Protein AF-A0A7Y9XCM9-F1 (afdb_monomer_lite)

Foldseek 3Di:
DPPPPLDDLVVLVVLLVVLVVLLVVLVCQLVVLVVVLVVQLVPDPDPVSNVVSVVVNVVCSVVSVVVSVVSNVVSVVSNVVSVVSVVVVVVVVVVPPPPPPVPPPPDDDD

pLDDT: mean 80.86, std 17.39, range [34.38, 97.56]

Organism: NCBI:txid501010

Structure (mmCIF, N/CA/C/O backbone):
data_AF-A0A7Y9XCM9-F1
#
_entry.id   AF-A0A7Y9XCM9-F1
#
loop_
_atom_site.group_PDB
_atom_site.id
_atom_site.type_symbol
_atom_site.label_atom_id
_atom_site.label_alt_id
_atom_site.label_comp_id
_atom_site.label_asym_id
_atom_site.label_entity_id
_atom_site.label_seq_id
_atom_site.pdbx_PDB_ins_code
_atom_site.Cartn_x
_atom_site.Cartn_y
_atom_site.Cartn_z
_atom_site.occupancy
_atom_site.B_iso_or_equiv
_atom_site.auth_seq_id
_atom_site.auth_comp_id
_atom_site.auth_asym_id
_atom_site.auth_atom_id
_atom_site.pdbx_PDB_model_num
ATOM 1 N N . MET A 1 1 ? 0.935 -12.438 -31.388 1.00 34.38 1 MET A N 1
ATOM 2 C CA . MET A 1 1 ? 1.912 -11.415 -31.800 1.00 34.38 1 MET A CA 1
ATOM 3 C C . MET A 1 1 ? 1.986 -10.420 -30.665 1.00 34.38 1 MET A C 1
ATOM 5 O O . MET A 1 1 ? 1.038 -9.672 -30.473 1.00 34.38 1 MET A O 1
ATOM 9 N N . THR A 1 2 ? 3.020 -10.516 -29.840 1.00 42.12 2 THR A N 1
ATOM 10 C CA . THR A 1 2 ? 3.340 -9.511 -28.827 1.00 42.12 2 THR A CA 1
ATOM 11 C C . THR A 1 2 ? 3.942 -8.328 -29.570 1.00 42.12 2 THR A C 1
ATOM 13 O O . THR A 1 2 ? 4.995 -8.452 -30.186 1.00 42.12 2 THR A O 1
ATOM 16 N N . THR A 1 3 ? 3.211 -7.221 -29.627 1.00 43.31 3 THR A N 1
ATOM 17 C CA . THR A 1 3 ? 3.744 -5.932 -30.065 1.00 43.31 3 THR A CA 1
ATOM 18 C C . THR A 1 3 ? 4.801 -5.522 -29.056 1.00 43.31 3 THR A C 1
ATOM 20 O O . THR A 1 3 ? 4.463 -5.080 -27.961 1.00 43.31 3 THR A O 1
ATOM 23 N N . GLU A 1 4 ? 6.062 -5.745 -29.400 1.00 44.38 4 GLU A N 1
ATOM 24 C CA . GLU A 1 4 ? 7.203 -5.177 -28.698 1.00 44.38 4 GLU A CA 1
ATOM 25 C C . GLU A 1 4 ? 7.086 -3.657 -28.852 1.00 44.38 4 GLU A C 1
ATOM 27 O O . GLU A 1 4 ? 7.342 -3.087 -29.914 1.00 44.38 4 GLU A O 1
ATOM 32 N N . ALA A 1 5 ? 6.524 -3.006 -27.837 1.00 50.50 5 ALA A N 1
ATOM 33 C CA . ALA A 1 5 ? 6.520 -1.561 -27.772 1.00 50.50 5 ALA A CA 1
ATOM 34 C C . ALA A 1 5 ? 7.946 -1.162 -27.401 1.00 50.50 5 ALA A C 1
ATOM 36 O O . ALA A 1 5 ? 8.348 -1.324 -26.252 1.00 50.50 5 ALA A O 1
ATOM 37 N N . GLY A 1 6 ? 8.719 -0.690 -28.381 1.00 53.25 6 GLY A N 1
ATOM 38 C CA . GLY A 1 6 ? 9.963 0.016 -28.100 1.00 53.25 6 GLY A CA 1
ATOM 39 C C . GLY A 1 6 ? 9.643 1.178 -27.163 1.00 53.25 6 GLY A C 1
ATOM 40 O O . GLY A 1 6 ? 8.978 2.131 -27.567 1.00 53.25 6 GLY A O 1
ATOM 41 N N . GLY A 1 7 ? 10.017 1.039 -25.893 1.00 60.00 7 GLY A N 1
ATOM 42 C CA . GLY A 1 7 ? 9.824 2.064 -24.876 1.00 60.00 7 GLY A CA 1
ATOM 43 C C . GLY A 1 7 ? 10.920 3.117 -24.972 1.00 60.00 7 GLY A C 1
ATOM 44 O O . GLY A 1 7 ? 12.071 2.794 -25.253 1.00 60.00 7 GLY A O 1
ATOM 45 N N . ASN A 1 8 ? 10.575 4.382 -24.745 1.00 65.75 8 ASN A N 1
ATOM 46 C CA . ASN A 1 8 ? 11.561 5.456 -24.696 1.00 65.75 8 ASN A CA 1
ATOM 47 C C . ASN A 1 8 ? 12.340 5.389 -23.362 1.00 65.75 8 ASN A C 1
ATOM 49 O O . ASN A 1 8 ? 11.705 5.376 -22.304 1.00 65.75 8 ASN A O 1
ATOM 53 N N . PRO A 1 9 ? 13.686 5.416 -23.359 1.00 64.31 9 PRO A N 1
ATOM 54 C CA . PRO A 1 9 ? 14.493 5.414 -22.134 1.00 64.31 9 PRO A CA 1
ATOM 55 C C . PRO A 1 9 ? 14.136 6.521 -21.131 1.00 64.31 9 PRO A C 1
ATOM 57 O O . PRO A 1 9 ? 14.180 6.294 -19.923 1.00 64.31 9 PRO A O 1
ATOM 60 N N . ILE A 1 10 ? 13.731 7.706 -21.608 1.00 69.81 10 ILE A N 1
ATOM 61 C CA . ILE A 1 10 ? 13.292 8.814 -20.742 1.00 69.81 10 ILE A CA 1
ATOM 62 C C . ILE A 1 10 ? 11.997 8.445 -20.005 1.00 69.81 10 ILE A C 1
ATOM 64 O O . ILE A 1 10 ? 11.858 8.728 -18.815 1.00 69.81 10 ILE A O 1
ATOM 68 N N . GLU A 1 11 ? 11.065 7.780 -20.692 1.00 68.81 11 GLU A N 1
ATOM 69 C CA . GLU A 1 11 ? 9.816 7.291 -20.096 1.00 68.81 11 GLU A CA 1
ATOM 70 C C . GLU A 1 11 ? 10.083 6.132 -19.126 1.00 68.81 11 GLU A C 1
ATOM 72 O O . GLU A 1 11 ? 9.445 6.057 -18.079 1.00 68.81 11 GLU A O 1
ATOM 77 N N . GLY A 1 12 ? 11.070 5.276 -19.418 1.00 69.81 12 GLY A N 1
ATOM 78 C CA . GLY A 1 12 ? 11.551 4.246 -18.493 1.00 69.81 12 GLY A CA 1
ATOM 79 C C . GLY A 1 12 ? 12.114 4.843 -17.199 1.00 69.81 12 GLY A C 1
ATOM 80 O O . GLY A 1 12 ? 11.725 4.427 -16.111 1.00 69.81 12 GLY A O 1
ATOM 81 N N . MET A 1 13 ? 12.962 5.872 -17.297 1.00 70.00 13 MET A N 1
ATOM 82 C CA . MET A 1 13 ? 13.494 6.593 -16.130 1.00 70.00 13 MET A CA 1
ATOM 83 C C . MET A 1 13 ? 12.378 7.192 -15.264 1.00 70.00 13 MET A C 1
ATOM 85 O O . MET A 1 13 ? 12.346 6.964 -14.056 1.00 70.00 13 MET A O 1
ATOM 89 N N . GLN A 1 14 ? 11.429 7.903 -15.882 1.00 78.31 14 GLN A N 1
ATOM 90 C CA . GLN A 1 14 ? 10.278 8.478 -15.177 1.00 78.31 14 GLN A CA 1
ATOM 91 C C . GLN A 1 14 ? 9.393 7.390 -14.552 1.00 78.31 14 GLN A C 1
ATOM 93 O O . GLN A 1 14 ? 8.950 7.525 -13.414 1.00 78.31 14 GLN A O 1
ATOM 98 N N . GLY A 1 15 ? 9.171 6.282 -15.264 1.00 77.81 15 GLY A N 1
ATOM 99 C CA . GLY A 1 15 ? 8.464 5.111 -14.747 1.00 77.81 15 GLY A CA 1
ATOM 100 C C . GLY A 1 15 ? 9.139 4.518 -13.509 1.00 77.81 15 GLY A C 1
ATOM 101 O O . GLY A 1 15 ? 8.451 4.197 -12.542 1.00 77.81 15 GLY A O 1
ATOM 102 N N . GLY A 1 16 ? 10.472 4.441 -13.498 1.00 81.81 16 GLY A N 1
ATOM 103 C CA . GLY A 1 16 ? 11.263 4.009 -12.344 1.00 81.81 16 GLY A CA 1
ATOM 104 C C . GLY A 1 16 ? 11.108 4.922 -11.122 1.00 81.81 16 GLY A C 1
ATOM 105 O O . GLY A 1 16 ? 10.875 4.427 -10.022 1.00 81.81 16 GLY A O 1
ATOM 106 N N . GLU A 1 17 ? 11.153 6.244 -11.304 1.00 85.38 17 GLU A N 1
ATOM 107 C CA . GLU A 1 17 ? 10.928 7.215 -10.216 1.00 85.38 17 GLU A CA 1
ATOM 108 C C . GLU A 1 17 ? 9.500 7.119 -9.641 1.00 85.38 17 GLU A C 1
ATOM 110 O O . GLU A 1 17 ? 9.291 7.170 -8.421 1.00 85.38 17 GLU A O 1
ATOM 115 N N . TYR A 1 18 ? 8.495 6.934 -10.506 1.00 84.50 18 TYR A N 1
ATOM 116 C CA . TYR A 1 18 ? 7.114 6.719 -10.070 1.00 84.50 18 TYR A CA 1
ATOM 117 C C . TYR A 1 18 ? 6.927 5.378 -9.357 1.00 84.50 18 TYR A C 1
ATOM 119 O O . TYR A 1 18 ? 6.174 5.315 -8.385 1.00 84.50 18 TYR A O 1
ATOM 127 N N . ALA A 1 19 ? 7.618 4.326 -9.800 1.00 88.44 19 ALA A N 1
ATOM 128 C CA . ALA A 1 19 ? 7.623 3.027 -9.139 1.00 88.44 19 ALA A CA 1
ATOM 129 C C . ALA A 1 19 ? 8.224 3.112 -7.734 1.00 88.44 19 ALA A C 1
ATOM 131 O O . ALA A 1 19 ? 7.629 2.604 -6.788 1.00 88.44 19 ALA A O 1
ATOM 132 N N . GLU A 1 20 ? 9.348 3.807 -7.567 1.00 89.62 20 GLU A N 1
ATOM 133 C CA . GLU A 1 20 ? 9.960 4.020 -6.254 1.00 89.62 20 GLU A CA 1
ATOM 134 C C . GLU A 1 20 ? 9.034 4.821 -5.328 1.00 89.62 20 GLU A C 1
ATOM 136 O O . GLU A 1 20 ? 8.795 4.425 -4.186 1.00 89.62 20 GLU A O 1
ATOM 141 N N . THR A 1 21 ? 8.433 5.900 -5.840 1.00 91.19 21 THR A N 1
ATOM 142 C CA . THR A 1 21 ? 7.446 6.696 -5.091 1.00 91.19 21 THR A CA 1
ATOM 143 C C . THR A 1 21 ? 6.244 5.846 -4.670 1.00 91.19 21 THR A C 1
ATOM 145 O O . THR A 1 21 ? 5.784 5.938 -3.530 1.00 91.19 21 THR A O 1
ATOM 148 N N . LEU A 1 22 ? 5.739 4.993 -5.567 1.00 89.81 22 LEU A N 1
ATOM 149 C CA . LEU A 1 22 ? 4.648 4.068 -5.271 1.00 89.81 22 LEU A CA 1
ATOM 150 C C . LEU A 1 22 ? 5.061 3.042 -4.208 1.00 89.81 22 LEU A C 1
ATOM 152 O O . LEU A 1 22 ? 4.321 2.842 -3.247 1.00 89.81 22 LEU A O 1
ATOM 156 N N . ALA A 1 23 ? 6.235 2.423 -4.343 1.00 92.88 23 ALA A N 1
ATOM 157 C CA . ALA A 1 23 ? 6.745 1.462 -3.371 1.00 92.88 23 ALA A CA 1
ATOM 158 C C . ALA A 1 23 ? 6.884 2.095 -1.982 1.00 92.88 23 ALA A C 1
ATOM 160 O O . ALA A 1 23 ? 6.445 1.507 -0.995 1.00 92.88 23 ALA A O 1
ATOM 161 N N . ALA A 1 24 ? 7.418 3.316 -1.909 1.00 91.88 24 ALA A N 1
ATOM 162 C CA . ALA A 1 24 ? 7.555 4.066 -0.667 1.00 91.88 24 ALA A CA 1
ATOM 163 C C . ALA A 1 24 ? 6.197 4.399 -0.029 1.00 91.88 24 ALA A C 1
ATOM 165 O O . ALA A 1 24 ? 6.053 4.295 1.185 1.00 91.88 24 ALA A O 1
ATOM 166 N N . ALA A 1 25 ? 5.192 4.762 -0.832 1.00 91.19 25 ALA A N 1
ATOM 167 C CA . ALA A 1 25 ? 3.845 5.048 -0.337 1.00 91.19 25 ALA A CA 1
ATOM 168 C C . ALA A 1 25 ? 3.105 3.794 0.161 1.00 91.19 25 ALA A C 1
ATOM 170 O O . ALA A 1 25 ? 2.254 3.888 1.043 1.00 91.19 25 ALA A O 1
ATOM 171 N N . MET A 1 26 ? 3.404 2.628 -0.417 1.00 94.88 26 MET A N 1
ATOM 172 C CA . MET A 1 26 ? 2.790 1.352 -0.038 1.00 94.88 26 MET A CA 1
ATOM 173 C C . MET A 1 26 ? 3.501 0.705 1.152 1.00 94.88 26 MET A C 1
ATOM 175 O O . MET A 1 26 ? 2.866 0.019 1.953 1.00 94.88 26 MET A O 1
ATOM 179 N N . ALA A 1 27 ? 4.809 0.920 1.288 1.00 94.06 27 ALA A N 1
ATOM 180 C CA . ALA A 1 27 ? 5.598 0.393 2.389 1.00 94.06 27 ALA A CA 1
ATOM 181 C C . ALA A 1 27 ? 5.076 0.910 3.739 1.00 94.06 27 ALA A C 1
ATOM 183 O O . ALA A 1 27 ? 5.102 2.104 4.026 1.00 94.06 27 ALA A O 1
ATOM 184 N N . GLY A 1 28 ? 4.614 -0.014 4.584 1.00 91.62 28 GLY A N 1
ATOM 185 C CA . GLY A 1 28 ? 4.102 0.309 5.917 1.00 91.62 28 GLY A CA 1
ATOM 186 C C . GLY A 1 28 ? 2.671 0.851 5.936 1.00 91.62 28 GLY A C 1
ATOM 187 O O . GLY A 1 28 ? 2.235 1.336 6.976 1.00 91.62 28 GLY A O 1
ATOM 188 N N . LEU A 1 29 ? 1.919 0.755 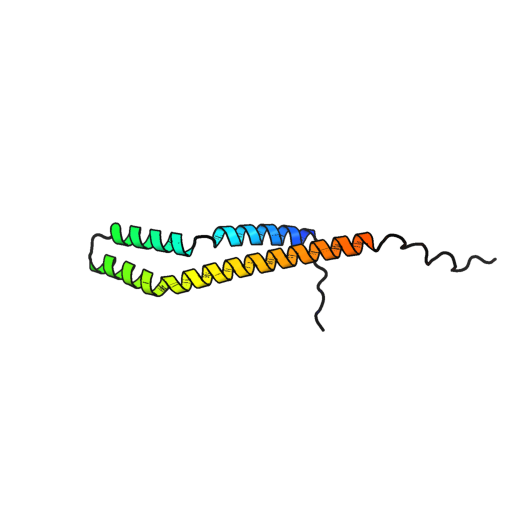4.831 1.00 94.56 29 LEU A N 1
ATOM 189 C CA . LEU A 1 29 ? 0.508 1.150 4.783 1.00 94.56 29 LEU A CA 1
ATOM 190 C C . LEU A 1 29 ? -0.333 0.396 5.825 1.00 94.56 29 LEU A C 1
ATOM 192 O O . LEU A 1 29 ? -1.113 1.012 6.551 1.00 94.56 29 LEU A O 1
ATOM 196 N N . ALA A 1 30 ? -0.167 -0.926 5.911 1.00 94.00 30 ALA A N 1
ATOM 197 C CA . ALA A 1 30 ? -0.904 -1.755 6.861 1.00 94.00 30 ALA A CA 1
ATOM 198 C C . ALA A 1 30 ? -0.538 -1.418 8.318 1.00 94.00 30 ALA A C 1
ATOM 200 O O . ALA A 1 30 ? -1.427 -1.279 9.156 1.00 94.00 30 ALA A O 1
ATOM 201 N N . ASP A 1 31 ? 0.749 -1.203 8.602 1.00 94.69 31 ASP A N 1
ATOM 202 C CA . ASP A 1 31 ? 1.230 -0.837 9.940 1.00 94.69 31 ASP A CA 1
ATOM 203 C C . ASP A 1 31 ? 0.728 0.554 10.359 1.00 94.69 31 ASP A C 1
ATOM 205 O O . ASP A 1 31 ? 0.289 0.758 11.491 1.00 94.69 31 ASP A O 1
ATOM 209 N N . ALA A 1 32 ? 0.739 1.522 9.437 1.00 96.06 32 ALA A N 1
ATOM 210 C CA . ALA A 1 32 ? 0.219 2.863 9.686 1.00 96.06 32 ALA A CA 1
ATOM 211 C C . ALA A 1 32 ? -1.289 2.844 9.971 1.00 96.06 32 ALA A C 1
ATOM 213 O O . ALA A 1 32 ? -1.766 3.571 10.844 1.00 96.06 32 ALA A O 1
ATOM 214 N N . PHE A 1 33 ? -2.039 1.999 9.263 1.00 96.44 33 PHE A N 1
ATOM 215 C CA . PHE A 1 33 ? -3.453 1.788 9.547 1.00 96.44 33 PHE A CA 1
ATOM 216 C C . PHE A 1 33 ? -3.678 1.156 10.922 1.00 96.44 33 PHE A C 1
ATOM 218 O O . PHE A 1 33 ? -4.542 1.622 11.665 1.00 96.44 33 PHE A O 1
ATOM 225 N N . ASP A 1 34 ? -2.899 0.131 11.272 1.00 95.69 34 ASP A N 1
ATOM 226 C CA . ASP A 1 34 ? -2.986 -0.548 12.566 1.00 95.69 34 ASP A CA 1
ATOM 227 C C . ASP A 1 34 ? -2.819 0.439 13.728 1.00 95.69 34 ASP A C 1
ATOM 229 O O . ASP A 1 34 ? -3.670 0.503 14.621 1.00 95.69 34 ASP A O 1
ATOM 233 N N . LEU A 1 35 ? -1.776 1.272 13.647 1.00 96.56 35 LEU A N 1
ATOM 234 C CA . LEU A 1 35 ? -1.483 2.334 14.608 1.00 96.56 35 LEU A CA 1
ATOM 235 C C . LEU A 1 35 ? -2.604 3.376 14.672 1.00 96.56 35 LEU A C 1
ATOM 237 O O . LEU A 1 35 ? -3.073 3.712 15.758 1.00 96.56 35 LEU A O 1
ATOM 241 N N . LEU A 1 36 ? -3.079 3.853 13.517 1.00 96.56 36 LEU A N 1
ATOM 242 C CA . LEU A 1 36 ? -4.151 4.846 13.448 1.00 96.56 36 LEU A CA 1
ATOM 243 C C . LEU A 1 36 ? -5.439 4.345 14.114 1.00 96.56 36 LEU A C 1
ATOM 245 O O . LEU A 1 36 ? -6.129 5.110 14.790 1.00 96.56 36 LEU A O 1
ATOM 249 N N . MET A 1 37 ? -5.782 3.072 13.917 1.00 96.25 37 MET A N 1
ATOM 250 C CA . MET A 1 37 ? -6.975 2.477 14.515 1.00 96.25 37 MET A CA 1
ATOM 251 C C . MET A 1 37 ? -6.837 2.298 16.029 1.00 96.25 37 MET A C 1
ATOM 253 O O . MET A 1 37 ? -7.805 2.552 16.749 1.00 96.25 37 MET A O 1
ATOM 257 N N . GLU A 1 38 ? -5.659 1.915 16.530 1.00 94.94 38 GLU A N 1
ATOM 258 C CA . GLU A 1 38 ? -5.411 1.858 17.977 1.00 94.94 38 GLU A CA 1
ATOM 259 C C . GLU A 1 38 ? -5.480 3.248 18.623 1.00 94.94 38 GLU A C 1
ATOM 261 O O . GLU A 1 38 ? -6.125 3.406 19.662 1.00 94.94 38 GLU A O 1
ATOM 266 N N . ASP A 1 39 ? -4.919 4.276 17.982 1.00 96.44 39 ASP A N 1
ATOM 267 C CA . ASP A 1 39 ? -5.002 5.660 18.460 1.00 96.44 39 ASP A CA 1
ATOM 268 C C . ASP A 1 39 ? -6.452 6.166 18.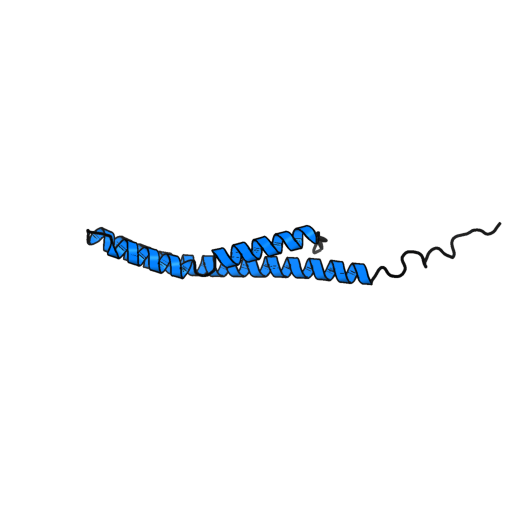481 1.00 96.44 39 ASP A C 1
ATOM 270 O O . ASP A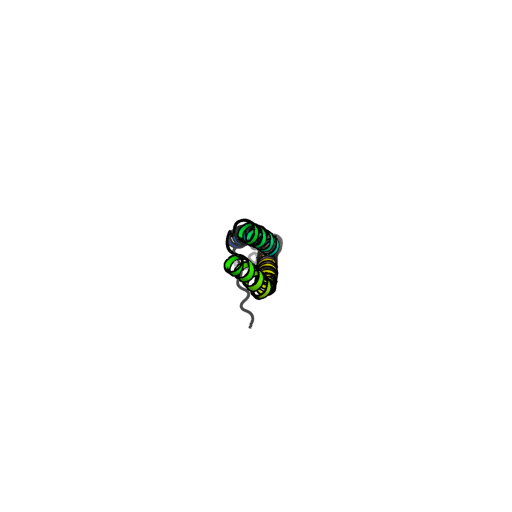 1 39 ? -6.911 6.738 19.476 1.00 96.44 39 ASP A O 1
ATOM 274 N N . ALA A 1 40 ? -7.210 5.914 17.409 1.00 93.94 40 ALA A N 1
ATOM 275 C CA . ALA A 1 40 ? -8.618 6.294 17.317 1.00 93.94 40 ALA A CA 1
ATOM 276 C C . ALA A 1 40 ? -9.471 5.593 18.385 1.00 93.94 40 ALA A C 1
ATOM 278 O O . ALA A 1 40 ? -10.313 6.219 19.037 1.00 93.94 40 ALA A O 1
ATOM 279 N N . ARG A 1 41 ? -9.212 4.303 18.623 1.00 93.69 41 ARG A N 1
ATOM 280 C CA . ARG A 1 41 ? -9.841 3.533 19.697 1.00 93.69 41 ARG A CA 1
ATOM 281 C C . ARG A 1 41 ? -9.453 4.068 21.076 1.00 93.69 41 ARG A C 1
ATOM 283 O O . ARG A 1 41 ? -10.317 4.189 21.941 1.00 93.69 41 ARG A O 1
ATOM 290 N N . GLY A 1 42 ? -8.189 4.416 21.300 1.00 92.88 42 GLY A N 1
ATOM 291 C CA . GLY A 1 42 ? -7.718 4.989 22.562 1.00 92.88 42 GLY A CA 1
ATOM 292 C C . GLY A 1 42 ? -8.351 6.349 22.871 1.00 92.88 42 GLY A C 1
ATOM 293 O O . GLY A 1 42 ? -8.729 6.613 24.014 1.00 92.88 42 GLY A O 1
ATOM 294 N N . ALA A 1 43 ? -8.523 7.190 21.849 1.00 94.81 43 ALA A N 1
ATOM 295 C CA . ALA A 1 43 ? -9.116 8.521 21.967 1.00 94.81 43 ALA A CA 1
ATOM 296 C C . ALA A 1 43 ? -10.650 8.511 22.112 1.00 94.81 43 ALA A C 1
ATOM 298 O O . ALA A 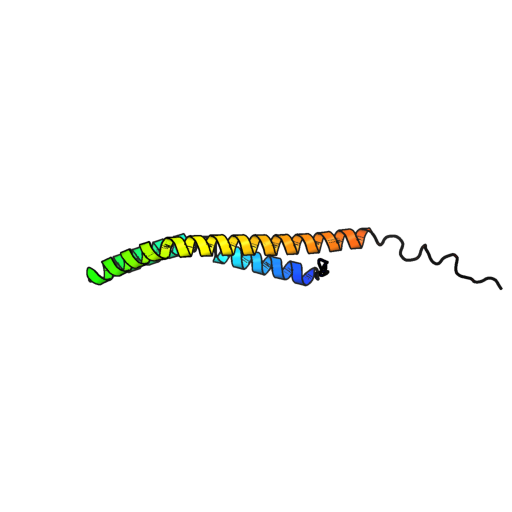1 43 ? -11.234 9.492 22.583 1.00 94.81 43 ALA A O 1
ATOM 299 N N . ALA A 1 44 ? -11.324 7.430 21.716 1.00 93.19 44 ALA A N 1
ATOM 300 C CA . ALA A 1 44 ? -12.776 7.340 21.790 1.00 93.19 44 ALA A CA 1
ATOM 301 C C . ALA A 1 44 ? -13.267 7.246 23.248 1.00 93.19 44 ALA A C 1
ATOM 303 O O . ALA A 1 44 ? -12.880 6.360 24.010 1.00 93.19 44 ALA A O 1
ATOM 304 N N . GLY A 1 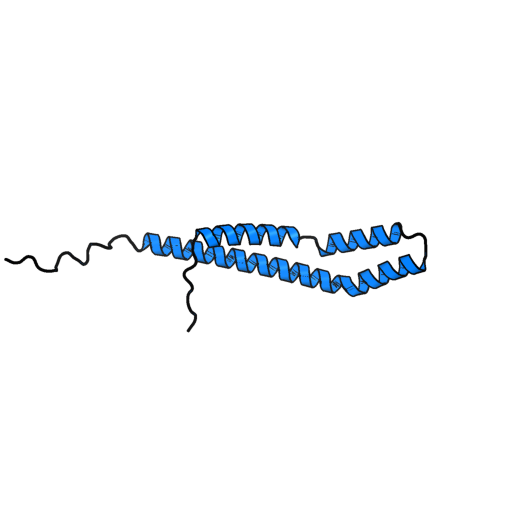45 ? -14.152 8.172 23.634 1.00 86.06 45 GLY A N 1
ATOM 305 C CA . GLY A 1 45 ? -14.681 8.278 25.000 1.00 86.06 45 GLY A CA 1
ATOM 306 C C . GLY A 1 45 ? -15.839 7.328 25.323 1.00 86.06 45 GLY A C 1
ATOM 307 O O . GLY A 1 45 ? -16.098 7.075 26.498 1.00 86.06 45 GLY A O 1
ATOM 308 N N . HIS A 1 46 ? -16.515 6.794 24.303 1.00 93.62 46 HIS A N 1
ATOM 309 C CA . HIS A 1 46 ? -17.643 5.874 24.448 1.00 93.62 46 HIS A CA 1
ATOM 310 C C . HIS A 1 46 ? -17.281 4.452 23.987 1.00 93.62 46 HIS A C 1
ATOM 312 O O . HIS A 1 46 ? -16.564 4.264 23.002 1.00 93.62 46 HIS A O 1
ATOM 318 N N . ASP A 1 47 ? -17.778 3.446 24.711 1.00 93.38 47 ASP A N 1
ATOM 319 C CA . ASP A 1 47 ? -17.395 2.040 24.520 1.00 93.38 47 ASP A CA 1
ATOM 320 C C . ASP A 1 47 ? -17.923 1.422 23.218 1.00 93.38 47 ASP A C 1
ATOM 322 O O . ASP A 1 47 ? -17.252 0.582 22.623 1.00 93.38 47 ASP A O 1
ATOM 326 N N . ASP A 1 48 ? -19.083 1.867 22.738 1.00 93.25 48 ASP A N 1
ATOM 327 C CA . ASP A 1 48 ? -19.648 1.473 21.443 1.00 93.25 48 ASP A CA 1
ATOM 328 C C . ASP A 1 48 ? -18.790 1.977 20.273 1.00 93.25 48 ASP A C 1
ATOM 330 O O . ASP A 1 48 ? -18.484 1.219 19.354 1.00 93.25 48 ASP A O 1
ATOM 334 N N . VAL A 1 49 ? -18.314 3.223 20.342 1.00 93.19 49 VAL A N 1
ATOM 335 C CA . VAL A 1 49 ? -17.393 3.798 19.351 1.00 93.19 49 VAL A CA 1
ATOM 336 C C . VAL A 1 49 ? -16.047 3.066 19.367 1.00 93.19 49 VAL A C 1
ATOM 338 O O . VAL A 1 49 ? -15.506 2.742 18.310 1.00 93.19 49 VAL A O 1
ATOM 341 N N . ARG A 1 50 ? -15.522 2.737 20.556 1.00 94.50 50 ARG A N 1
ATOM 342 C CA . ARG A 1 50 ? -14.299 1.928 20.703 1.00 94.50 50 ARG A CA 1
ATOM 343 C C . ARG A 1 50 ? -14.427 0.547 20.074 1.00 94.50 50 ARG A C 1
ATOM 345 O O . ARG A 1 50 ? -13.498 0.098 19.405 1.00 94.50 50 ARG A O 1
ATOM 352 N N . ALA A 1 51 ? -15.553 -0.124 20.303 1.00 94.56 51 ALA A N 1
ATOM 353 C CA . ALA A 1 51 ? -15.834 -1.419 19.695 1.00 94.56 51 ALA A CA 1
ATOM 354 C C . ALA A 1 51 ? -15.921 -1.303 18.167 1.00 94.56 51 ALA A C 1
ATOM 356 O O . ALA A 1 51 ? -15.322 -2.115 17.469 1.00 94.56 51 ALA A O 1
ATOM 357 N N . GLY A 1 52 ? -16.568 -0.249 17.658 1.00 95.75 52 GLY A N 1
ATOM 358 C CA . GLY A 1 52 ? -16.665 0.025 16.224 1.00 95.75 52 GLY A CA 1
ATOM 359 C C . GLY A 1 52 ? -15.304 0.150 15.533 1.00 95.75 52 GLY A C 1
ATOM 360 O O . GLY A 1 52 ? -15.102 -0.467 14.491 1.00 95.75 52 GLY A O 1
ATOM 361 N N . PHE A 1 53 ? -14.348 0.875 16.128 1.00 95.56 53 PHE A N 1
ATOM 362 C CA . PHE A 1 53 ? -12.978 0.942 15.596 1.00 95.56 53 PHE A CA 1
ATOM 363 C C . PHE A 1 53 ? -12.277 -0.420 15.594 1.00 95.56 53 PHE A C 1
ATOM 365 O O . PHE A 1 53 ? -11.594 -0.746 14.628 1.00 95.56 53 PHE A O 1
ATOM 372 N N . GLY A 1 54 ? -12.470 -1.227 16.643 1.00 94.06 54 GLY A N 1
ATOM 373 C CA . GLY A 1 54 ? -11.923 -2.585 16.710 1.00 94.06 54 GLY A CA 1
ATOM 374 C C . GLY A 1 54 ? -12.464 -3.485 15.598 1.00 94.06 54 GLY A C 1
ATOM 375 O O . GLY A 1 54 ? -11.685 -4.080 14.862 1.00 94.06 54 GLY A O 1
ATOM 376 N N . THR A 1 55 ? -13.786 -3.518 15.419 1.00 96.69 55 THR A N 1
ATOM 377 C CA . THR A 1 55 ? -14.425 -4.296 14.348 1.00 96.69 55 THR A CA 1
ATOM 378 C C . THR A 1 55 ? -13.975 -3.826 12.968 1.00 96.69 55 THR A C 1
ATOM 380 O O . THR A 1 55 ? -13.574 -4.638 12.146 1.00 96.69 55 THR A O 1
ATOM 383 N N . PHE A 1 56 ? -13.960 -2.514 12.721 1.00 96.50 56 PHE A N 1
ATOM 384 C CA . PHE A 1 56 ? -13.520 -1.979 11.433 1.00 96.50 56 PHE A CA 1
ATOM 385 C C . PHE A 1 56 ? -12.059 -2.329 11.120 1.00 96.50 56 PHE A C 1
ATOM 387 O O . PHE A 1 56 ? -11.738 -2.681 9.983 1.00 96.50 56 PHE A O 1
ATOM 394 N N . LYS A 1 57 ? -11.181 -2.260 12.127 1.00 95.69 57 LYS A N 1
ATOM 395 C CA . LYS A 1 57 ? -9.785 -2.684 12.015 1.00 95.69 57 LYS A CA 1
ATOM 396 C C . LYS A 1 57 ? -9.688 -4.155 11.614 1.00 95.69 57 LYS A C 1
ATOM 398 O O . LYS A 1 57 ? -9.005 -4.457 10.642 1.00 95.69 57 LYS A O 1
ATOM 403 N N . GLU A 1 58 ? -10.377 -5.045 12.324 1.00 96.06 58 GLU A N 1
ATOM 404 C CA . GLU A 1 58 ? -10.370 -6.488 12.044 1.00 96.06 58 GLU A CA 1
ATOM 405 C C . GLU A 1 58 ? -10.903 -6.806 10.639 1.00 96.06 58 GLU A C 1
ATOM 407 O O . GLU A 1 58 ? -10.270 -7.560 9.899 1.00 96.06 58 GLU A O 1
ATOM 412 N N . ASP A 1 59 ? -12.005 -6.169 10.239 1.00 97.56 59 ASP A N 1
ATOM 413 C CA . ASP A 1 59 ? -12.644 -6.388 8.938 1.00 97.56 59 ASP A CA 1
ATOM 414 C C . ASP A 1 59 ? -11.790 -5.883 7.760 1.00 97.56 59 ASP A C 1
ATOM 416 O O . ASP A 1 59 ? -11.859 -6.424 6.654 1.00 97.56 59 ASP A O 1
ATOM 420 N N . THR A 1 60 ? -10.982 -4.842 7.981 1.00 96.12 60 THR A N 1
ATOM 421 C CA . THR A 1 60 ? -10.254 -4.136 6.909 1.00 96.12 60 THR A CA 1
ATOM 422 C C . THR A 1 60 ? -8.769 -4.504 6.846 1.00 96.12 60 THR A C 1
ATOM 424 O O . THR A 1 60 ? -8.140 -4.313 5.804 1.00 96.12 60 THR A O 1
ATOM 427 N N . ALA A 1 61 ? -8.195 -5.059 7.920 1.00 93.12 61 ALA A N 1
ATOM 428 C CA . ALA A 1 61 ? -6.757 -5.317 8.034 1.00 93.12 61 ALA A CA 1
ATOM 429 C C . ALA A 1 61 ? -6.199 -6.130 6.857 1.00 93.12 61 ALA A C 1
ATOM 431 O O . ALA A 1 61 ? -5.215 -5.725 6.237 1.00 93.12 61 ALA A O 1
ATOM 432 N N . GLN A 1 62 ? -6.857 -7.237 6.497 1.00 96.06 62 GLN A N 1
ATOM 433 C CA . GLN A 1 62 ? -6.394 -8.076 5.390 1.00 96.06 62 GLN A CA 1
ATOM 434 C C . GLN A 1 62 ? -6.444 -7.336 4.048 1.00 96.06 62 GLN A C 1
ATOM 436 O O . GLN A 1 62 ? -5.501 -7.423 3.269 1.00 96.06 62 GLN A O 1
ATOM 441 N N . ALA A 1 63 ? -7.495 -6.551 3.800 1.00 97.06 63 ALA A N 1
ATOM 442 C CA . ALA A 1 63 ? -7.619 -5.794 2.559 1.00 97.06 63 ALA A CA 1
ATOM 443 C C . ALA A 1 63 ? -6.477 -4.777 2.389 1.00 97.06 63 ALA A C 1
ATOM 445 O O . ALA A 1 63 ? -5.996 -4.573 1.277 1.00 97.06 63 ALA A O 1
ATOM 446 N N . LEU A 1 64 ? -6.002 -4.162 3.477 1.00 95.69 64 LEU A N 1
ATOM 447 C CA . LEU A 1 64 ? -4.867 -3.238 3.414 1.00 95.69 64 LEU A CA 1
ATOM 448 C C . LEU A 1 64 ? -3.523 -3.939 3.236 1.00 95.69 64 LEU A C 1
ATOM 450 O O . LEU A 1 64 ? -2.674 -3.420 2.513 1.00 95.69 64 LEU A O 1
ATOM 454 N N . ILE A 1 65 ? -3.347 -5.124 3.825 1.00 96.19 65 ILE A N 1
ATOM 455 C CA . ILE A 1 65 ? -2.188 -5.982 3.543 1.00 96.19 65 ILE A CA 1
ATOM 456 C C . ILE A 1 65 ? -2.153 -6.337 2.052 1.00 96.19 65 ILE A C 1
ATOM 458 O O . ILE A 1 65 ? -1.107 -6.219 1.413 1.00 96.19 65 ILE A O 1
ATOM 462 N N . ASP A 1 66 ? -3.299 -6.706 1.480 1.00 96.50 66 ASP A N 1
ATOM 463 C CA . ASP A 1 66 ? -3.408 -7.081 0.071 1.00 96.50 66 ASP A CA 1
ATOM 464 C C . ASP A 1 66 ? -3.133 -5.887 -0.858 1.00 96.50 66 ASP A C 1
ATOM 466 O O . ASP A 1 66 ? -2.406 -6.025 -1.842 1.00 96.50 66 ASP A O 1
ATOM 470 N N . VAL A 1 67 ? -3.653 -4.696 -0.533 1.00 96.06 67 VAL A N 1
ATOM 471 C CA . VAL A 1 67 ? -3.372 -3.456 -1.281 1.00 96.06 67 VAL A CA 1
ATOM 472 C C . VAL A 1 67 ? -1.889 -3.104 -1.226 1.00 96.06 67 VAL A C 1
ATOM 474 O O . VAL A 1 67 ? -1.303 -2.797 -2.264 1.00 96.06 67 VAL A O 1
ATOM 477 N N . GLN A 1 68 ? -1.266 -3.185 -0.049 1.00 96.62 68 GLN A N 1
ATOM 478 C CA . GLN A 1 68 ? 0.168 -2.956 0.104 1.00 96.62 68 GLN A CA 1
ATOM 479 C C . GLN A 1 68 ? 0.979 -3.944 -0.744 1.00 96.62 68 GLN A C 1
ATOM 481 O O . GLN A 1 68 ? 1.865 -3.529 -1.492 1.00 96.62 68 GLN A O 1
ATOM 486 N N . ALA A 1 69 ? 0.667 -5.239 -0.667 1.00 96.19 69 ALA A N 1
ATOM 487 C CA . ALA A 1 69 ? 1.357 -6.269 -1.438 1.00 96.19 69 ALA A CA 1
ATOM 488 C C . ALA A 1 69 ? 1.199 -6.050 -2.951 1.00 96.19 69 ALA A C 1
ATOM 490 O O . ALA A 1 69 ? 2.179 -6.125 -3.694 1.00 96.19 69 ALA A O 1
ATOM 491 N N . LEU A 1 70 ? -0.014 -5.723 -3.405 1.00 96.25 70 LEU A N 1
ATOM 492 C CA . LEU A 1 70 ? -0.292 -5.425 -4.807 1.00 96.25 70 LEU A CA 1
ATOM 493 C C . LEU A 1 70 ? 0.451 -4.172 -5.281 1.00 96.25 70 LEU A C 1
ATOM 495 O O . LEU A 1 70 ? 1.010 -4.171 -6.375 1.00 96.25 70 LEU A O 1
ATOM 499 N N . GLY A 1 71 ? 0.473 -3.116 -4.470 1.00 93.88 71 GLY A N 1
ATOM 500 C CA . GLY A 1 71 ? 1.164 -1.874 -4.793 1.00 93.88 71 GLY A CA 1
ATOM 501 C C . GLY A 1 71 ? 2.680 -2.055 -4.900 1.00 93.88 71 GLY A C 1
ATOM 502 O O . GLY A 1 71 ? 3.289 -1.547 -5.840 1.00 93.88 71 GLY A O 1
ATOM 503 N N . LEU A 1 72 ? 3.278 -2.843 -4.001 1.00 96.00 72 LEU A N 1
ATOM 504 C CA . LEU A 1 72 ? 4.696 -3.211 -4.069 1.00 96.00 72 LEU A CA 1
ATOM 505 C C . LEU A 1 72 ? 5.006 -4.059 -5.309 1.00 96.00 72 LEU A C 1
ATOM 507 O O . LEU A 1 72 ? 5.974 -3.779 -6.011 1.00 96.00 72 LEU A O 1
ATOM 511 N N . ALA A 1 73 ? 4.165 -5.048 -5.622 1.00 94.50 73 ALA A N 1
ATOM 512 C CA . ALA A 1 73 ? 4.320 -5.850 -6.833 1.00 94.50 73 ALA A CA 1
ATOM 513 C C . ALA A 1 73 ? 4.173 -5.001 -8.106 1.00 94.50 73 ALA A C 1
ATOM 515 O O . ALA A 1 73 ? 4.886 -5.211 -9.084 1.00 94.50 73 ALA A O 1
ATOM 516 N N . LEU A 1 74 ? 3.258 -4.029 -8.120 1.00 91.94 74 LEU A N 1
ATOM 517 C CA . LEU A 1 74 ? 3.104 -3.112 -9.247 1.00 91.94 74 LEU A CA 1
ATOM 518 C C . LEU A 1 74 ? 4.355 -2.245 -9.432 1.00 91.94 74 LEU A C 1
ATOM 520 O O . LEU A 1 74 ? 4.839 -2.126 -10.555 1.00 91.94 74 LEU A O 1
ATOM 524 N N . ALA A 1 75 ? 4.892 -1.681 -8.350 1.00 92.31 75 ALA A N 1
ATOM 525 C CA . ALA A 1 75 ? 6.130 -0.910 -8.396 1.00 92.31 75 ALA A CA 1
ATOM 526 C C . ALA A 1 75 ? 7.306 -1.741 -8.940 1.00 92.31 75 ALA A C 1
ATOM 528 O O . ALA A 1 75 ? 7.987 -1.301 -9.863 1.00 92.31 75 ALA A O 1
ATOM 529 N N . ASP A 1 76 ? 7.490 -2.965 -8.442 1.00 91.56 76 ASP A N 1
ATOM 530 C CA . ASP A 1 76 ? 8.545 -3.877 -8.904 1.00 91.56 76 ASP A CA 1
ATOM 531 C C . ASP A 1 76 ? 8.428 -4.200 -10.404 1.00 91.56 76 ASP A C 1
ATOM 533 O O . ASP A 1 76 ? 9.414 -4.158 -11.146 1.00 91.56 76 ASP A O 1
ATOM 537 N N . ASN A 1 77 ? 7.205 -4.429 -10.891 1.00 88.62 77 ASN A N 1
ATOM 538 C CA . ASN A 1 77 ? 6.954 -4.665 -12.312 1.00 88.62 77 ASN A CA 1
ATOM 539 C C . ASN A 1 77 ? 7.282 -3.438 -13.176 1.00 88.62 77 ASN A C 1
ATOM 541 O O . ASN A 1 77 ? 7.888 -3.580 -14.238 1.00 88.62 77 ASN A O 1
ATOM 545 N N . VAL A 1 78 ? 6.904 -2.233 -12.736 1.00 86.81 78 VAL A N 1
ATOM 546 C CA . VAL A 1 78 ? 7.213 -0.993 -13.468 1.00 86.81 78 VAL A CA 1
ATOM 547 C C . VAL A 1 78 ? 8.723 -0.749 -13.501 1.00 86.81 78 VAL A C 1
ATOM 549 O O . VAL A 1 78 ? 9.266 -0.441 -14.561 1.00 86.81 78 VAL A O 1
ATOM 552 N N . GLN A 1 79 ? 9.419 -0.945 -12.378 1.00 87.75 79 GLN A N 1
ATOM 553 C CA . GLN A 1 79 ? 10.873 -0.800 -12.306 1.00 87.75 79 GLN A CA 1
ATOM 554 C C . GLN A 1 79 ? 11.596 -1.829 -13.189 1.00 87.75 79 GLN A C 1
A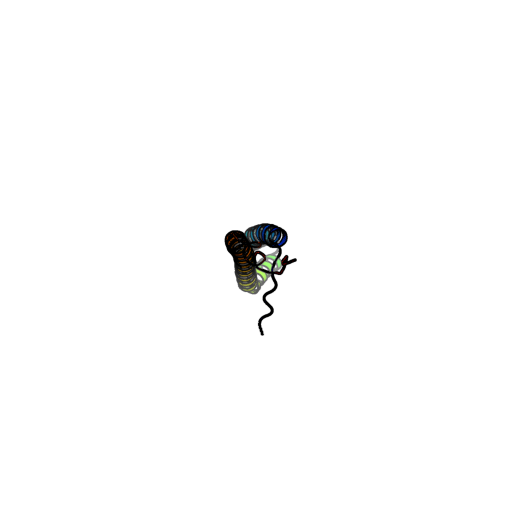TOM 556 O O . GLN A 1 79 ? 12.547 -1.483 -13.892 1.00 87.75 79 GLN A O 1
ATOM 561 N N . SER A 1 80 ? 11.126 -3.078 -13.196 1.00 87.38 80 SER A N 1
ATOM 562 C CA . SER A 1 80 ? 11.669 -4.140 -14.049 1.00 87.38 80 SER A CA 1
ATOM 563 C C . SER A 1 80 ? 11.482 -3.829 -15.534 1.00 87.38 80 SER A C 1
ATOM 565 O O . SER A 1 80 ? 12.433 -3.950 -16.304 1.00 87.38 80 SER A O 1
ATOM 567 N N . GLY A 1 81 ? 10.298 -3.348 -15.929 1.00 84.62 81 GLY A N 1
ATOM 568 C CA . GLY A 1 81 ? 10.037 -2.912 -17.303 1.00 84.62 81 GLY A CA 1
ATOM 569 C C . GLY A 1 81 ? 10.911 -1.725 -17.721 1.00 84.62 81 GLY A C 1
ATOM 570 O O . GLY A 1 81 ? 11.468 -1.720 -18.816 1.00 84.62 81 GLY A O 1
ATOM 571 N N . ALA A 1 82 ? 11.114 -0.749 -16.833 1.00 82.50 82 ALA A N 1
ATOM 572 C CA . ALA A 1 82 ? 12.034 0.362 -17.074 1.00 82.50 82 ALA A CA 1
ATOM 573 C C . ALA A 1 82 ? 13.488 -0.109 -17.268 1.00 82.50 82 ALA A C 1
ATOM 575 O O . ALA A 1 82 ? 14.186 0.377 -18.160 1.00 82.50 82 ALA A O 1
ATOM 576 N N . ALA A 1 83 ? 13.942 -1.075 -16.465 1.00 80.81 83 ALA A N 1
ATOM 577 C CA . ALA A 1 83 ? 15.278 -1.653 -16.589 1.00 80.81 83 ALA A CA 1
ATOM 578 C C . ALA A 1 83 ? 15.456 -2.438 -17.899 1.00 80.81 83 ALA A C 1
ATOM 580 O O . ALA A 1 83 ? 16.530 -2.394 -18.498 1.00 80.81 83 ALA A O 1
ATOM 581 N N . GLU A 1 84 ? 14.418 -3.142 -18.355 1.00 83.31 84 GLU A N 1
ATOM 582 C CA . GLU A 1 84 ? 14.422 -3.854 -19.636 1.00 83.31 84 GLU A CA 1
ATOM 583 C C . GLU A 1 84 ? 14.506 -2.884 -20.822 1.00 83.31 84 GLU A C 1
ATOM 585 O O . GLU A 1 84 ? 15.329 -3.085 -21.712 1.00 83.31 84 GLU A O 1
ATOM 590 N N . ILE A 1 85 ? 13.753 -1.777 -20.787 1.00 79.19 85 ILE A N 1
ATOM 591 C CA . ILE A 1 85 ? 13.845 -0.703 -21.790 1.00 79.19 85 ILE A CA 1
ATOM 592 C C . ILE A 1 85 ? 15.276 -0.155 -21.871 1.00 79.19 85 ILE A C 1
ATOM 594 O O . ILE A 1 85 ? 15.829 -0.039 -22.963 1.00 79.19 85 ILE A O 1
ATOM 598 N N . ALA A 1 86 ? 15.897 0.141 -20.726 1.00 75.75 86 ALA A N 1
ATOM 599 C CA . ALA A 1 86 ? 17.259 0.671 -20.686 1.00 75.75 86 ALA A CA 1
ATOM 600 C C . ALA A 1 86 ? 18.304 -0.324 -21.226 1.00 75.75 86 ALA A C 1
ATOM 602 O O . ALA A 1 86 ? 19.253 0.086 -21.891 1.00 75.75 86 ALA A O 1
ATOM 603 N N . ARG A 1 87 ? 18.135 -1.629 -20.964 1.00 78.88 87 ARG A N 1
ATOM 604 C CA . ARG A 1 87 ? 19.009 -2.676 -21.523 1.00 78.88 87 ARG A CA 1
ATOM 605 C C . ARG A 1 87 ? 18.855 -2.795 -23.033 1.00 78.88 87 ARG A C 1
ATOM 607 O O . ARG A 1 87 ? 19.860 -2.814 -23.728 1.00 78.88 87 ARG A O 1
ATOM 614 N N . ASN A 1 88 ? 17.621 -2.820 -23.532 1.00 79.88 88 ASN A N 1
ATOM 615 C CA . ASN A 1 88 ? 17.364 -2.918 -24.968 1.00 79.88 88 ASN A CA 1
ATOM 616 C C . ASN A 1 88 ? 17.916 -1.703 -25.736 1.00 79.88 88 ASN A C 1
ATOM 618 O O . ASN A 1 88 ? 18.402 -1.862 -26.856 1.00 79.88 88 ASN A O 1
ATOM 622 N N . ASP A 1 89 ? 17.872 -0.505 -25.144 1.00 74.50 89 ASP A N 1
ATOM 623 C CA . ASP A 1 89 ? 18.486 0.704 -25.711 1.00 74.50 89 ASP A CA 1
ATOM 624 C C . ASP A 1 89 ? 20.020 0.601 -25.755 1.00 74.50 89 ASP A C 1
ATOM 626 O O . ASP A 1 89 ? 20.623 0.849 -26.801 1.00 74.50 89 ASP A O 1
ATOM 630 N N . LEU A 1 90 ? 20.649 0.141 -24.664 1.00 75.25 90 LEU A N 1
ATOM 631 C CA . LEU A 1 90 ? 22.093 -0.112 -24.617 1.00 75.25 90 LEU A CA 1
ATOM 632 C C . LEU A 1 90 ? 22.521 -1.149 -25.667 1.00 75.25 90 LEU A C 1
ATOM 634 O O . LEU A 1 90 ? 23.398 -0.852 -26.479 1.00 75.25 90 LEU A O 1
ATOM 638 N N . ASP A 1 91 ? 21.867 -2.312 -25.709 1.00 77.56 91 ASP A N 1
ATOM 639 C CA . ASP A 1 91 ? 22.161 -3.384 -26.669 1.00 77.56 91 ASP A CA 1
ATOM 640 C C . ASP A 1 91 ? 21.983 -2.899 -28.123 1.00 77.56 91 ASP A C 1
ATOM 642 O O . ASP A 1 91 ? 22.784 -3.220 -29.006 1.00 77.56 91 ASP A O 1
ATOM 646 N N . SER A 1 92 ? 20.969 -2.064 -28.381 1.00 69.50 92 SER A N 1
ATOM 647 C CA . SER A 1 92 ? 20.753 -1.439 -29.694 1.00 69.50 92 SER A CA 1
ATOM 648 C C . SER A 1 92 ? 21.833 -0.412 -30.050 1.00 69.50 92 SER A C 1
ATOM 650 O O . SER A 1 92 ? 22.166 -0.261 -31.227 1.00 69.50 92 SER A O 1
ATOM 652 N N . SER A 1 93 ? 22.393 0.289 -29.060 1.00 65.81 93 SER A N 1
ATOM 653 C CA . SER A 1 93 ? 23.469 1.265 -29.265 1.00 65.81 93 SER A CA 1
ATOM 654 C C . SER A 1 93 ? 24.823 0.607 -29.569 1.00 65.81 93 SER A C 1
ATOM 656 O O . SER A 1 93 ? 25.578 1.127 -30.389 1.00 65.81 93 SER A O 1
ATOM 658 N N . GLU A 1 94 ? 25.104 -0.564 -28.986 1.00 65.50 94 GLU A N 1
ATOM 659 C CA . GLU A 1 94 ? 26.338 -1.331 -29.222 1.00 65.50 94 GLU A CA 1
ATOM 660 C C . GLU A 1 94 ? 26.322 -2.076 -30.571 1.00 65.50 94 GLU A C 1
ATOM 662 O O . GLU A 1 94 ? 27.366 -2.302 -31.178 1.00 65.50 94 GLU A O 1
ATOM 667 N N . GLY A 1 95 ? 25.139 -2.411 -31.100 1.00 58.66 95 GLY A N 1
ATOM 668 C CA . GLY A 1 95 ? 24.975 -3.046 -32.416 1.00 58.66 95 GLY A CA 1
ATOM 669 C C . GLY A 1 95 ? 25.172 -2.121 -33.628 1.00 58.66 95 GLY A C 1
ATOM 670 O O . GLY A 1 95 ? 25.130 -2.588 -34.769 1.00 58.66 95 GLY A O 1
ATOM 671 N N . PHE A 1 96 ? 25.381 -0.819 -33.414 1.00 54.00 96 PHE A N 1
ATOM 672 C CA . PHE A 1 96 ? 25.405 0.216 -34.457 1.00 54.00 96 PHE A CA 1
ATOM 673 C C . PHE A 1 96 ? 26.822 0.607 -34.921 1.00 54.00 96 PHE A C 1
ATOM 675 O O . PHE A 1 96 ? 27.049 1.741 -35.337 1.00 54.00 96 PHE A O 1
ATOM 682 N N . ASP A 1 97 ? 27.786 -0.316 -34.885 1.00 54.50 97 ASP A N 1
ATOM 683 C CA . ASP A 1 97 ? 29.193 -0.001 -35.193 1.00 54.50 97 ASP A CA 1
ATOM 684 C C . ASP A 1 97 ? 29.483 0.166 -36.708 1.00 54.50 97 ASP A C 1
ATOM 686 O O . ASP A 1 97 ? 30.486 0.767 -37.089 1.00 54.50 97 ASP A O 1
ATOM 690 N N . HIS A 1 98 ? 28.590 -0.282 -37.610 1.00 55.97 98 HIS A N 1
ATOM 691 C CA . HIS A 1 98 ? 28.827 -0.222 -39.069 1.00 55.97 98 HIS A CA 1
ATOM 692 C C . HIS A 1 98 ? 27.590 0.083 -39.953 1.00 55.97 98 HIS A C 1
ATOM 694 O O . HIS A 1 98 ? 27.309 -0.661 -40.896 1.00 55.97 98 HIS A O 1
ATOM 700 N N . PRO A 1 99 ? 26.853 1.196 -39.764 1.00 54.25 99 PRO A N 1
ATOM 701 C CA . PRO A 1 99 ? 25.706 1.523 -40.624 1.00 54.25 99 PRO A CA 1
ATOM 702 C C . PRO A 1 99 ? 26.087 1.865 -42.079 1.00 54.25 99 PRO A C 1
ATOM 704 O O . PRO A 1 99 ? 25.233 1.848 -42.962 1.00 54.25 99 PRO A O 1
ATOM 707 N N . TRP A 1 100 ? 27.366 2.149 -42.353 1.00 54.44 100 TRP A N 1
ATOM 708 C CA . TRP A 1 100 ? 27.844 2.615 -43.664 1.00 54.44 100 TRP A CA 1
ATOM 709 C C . TRP A 1 100 ? 28.707 1.606 -44.434 1.00 54.44 100 TRP A C 1
ATOM 711 O O . TRP A 1 100 ? 29.045 1.868 -45.587 1.00 54.44 100 TRP A O 1
ATOM 721 N N . GLU A 1 101 ? 29.049 0.446 -43.863 1.00 52.28 101 GLU A N 1
ATOM 722 C CA . GLU A 1 101 ? 29.899 -0.531 -44.568 1.00 52.28 101 GLU A CA 1
ATOM 723 C C . GLU A 1 101 ? 29.166 -1.294 -45.682 1.00 52.28 101 GLU A C 1
ATOM 725 O O . GLU A 1 101 ? 29.815 -1.822 -46.581 1.00 52.28 101 GLU A O 1
ATOM 730 N N . SER A 1 102 ? 27.826 -1.282 -45.711 1.00 52.59 102 SER A N 1
ATOM 731 C CA . SER A 1 102 ? 27.056 -1.973 -46.762 1.00 52.59 102 SER A CA 1
ATOM 732 C C . SER A 1 102 ? 26.906 -1.182 -48.076 1.00 52.59 102 SER A C 1
ATOM 734 O O . SER A 1 102 ? 26.466 -1.732 -49.084 1.00 52.59 102 SER A O 1
ATOM 736 N N . HIS A 1 103 ? 27.299 0.098 -48.113 1.00 48.62 103 HIS A N 1
ATOM 737 C CA . HIS A 1 103 ? 27.089 0.968 -49.282 1.00 48.62 103 HIS A CA 1
ATOM 738 C C . HIS A 1 103 ? 28.311 1.143 -50.191 1.00 48.62 103 HIS A C 1
ATOM 740 O O . HIS A 1 103 ? 28.265 1.950 -51.119 1.00 48.62 103 HIS A O 1
ATOM 746 N N . ARG A 1 104 ? 29.398 0.391 -49.978 1.00 50.56 104 ARG A N 1
ATOM 747 C CA . ARG A 1 104 ? 30.620 0.563 -50.779 1.00 50.56 104 ARG A CA 1
ATOM 748 C C . ARG A 1 104 ? 30.544 -0.008 -52.207 1.00 50.56 104 ARG A C 1
ATOM 750 O O . ARG A 1 104 ? 31.415 0.324 -53.002 1.00 50.56 104 ARG A O 1
ATOM 757 N N . ASP A 1 105 ? 29.483 -0.747 -52.546 1.00 55.69 105 ASP A N 1
ATOM 758 C CA . ASP A 1 105 ? 29.349 -1.447 -53.839 1.00 55.69 105 ASP A CA 1
ATOM 759 C C . ASP A 1 105 ? 28.184 -0.969 -54.732 1.00 55.69 105 ASP A C 1
ATOM 761 O O . ASP A 1 105 ? 27.906 -1.572 -55.766 1.00 55.69 105 ASP A O 1
ATOM 765 N N . ILE A 1 106 ? 27.493 0.126 -54.395 1.00 58.00 106 ILE A N 1
ATOM 766 C CA . ILE A 1 106 ? 26.438 0.683 -55.264 1.00 58.00 106 ILE A CA 1
ATOM 767 C C . ILE A 1 106 ? 26.990 1.772 -56.196 1.00 58.00 106 ILE A C 1
ATOM 769 O O . ILE A 1 106 ? 26.851 2.963 -55.947 1.00 58.00 106 ILE A O 1
ATOM 773 N N . ASN A 1 107 ? 27.582 1.299 -57.297 1.00 54.28 107 ASN A N 1
ATOM 774 C CA . ASN A 1 107 ? 27.645 1.922 -58.627 1.00 54.28 107 ASN A CA 1
ATOM 775 C C . ASN A 1 107 ? 28.134 3.379 -58.740 1.00 54.28 107 ASN A C 1
ATOM 777 O O . ASN A 1 107 ? 27.334 4.298 -58.908 1.00 54.28 107 ASN A O 1
ATOM 781 N N . PHE A 1 108 ? 29.452 3.548 -58.870 1.00 56.97 108 PHE A N 1
ATOM 782 C CA . PHE A 1 108 ? 30.022 4.614 -59.704 1.00 56.97 108 PHE A CA 1
ATOM 783 C C . PHE A 1 108 ? 31.100 4.026 -60.632 1.00 56.97 108 PHE A C 1
ATOM 785 O O . PHE A 1 108 ? 32.284 4.321 -60.493 1.00 56.97 108 PHE A O 1
ATOM 792 N N . GLU A 1 109 ? 30.679 3.154 -61.552 1.00 50.47 109 GLU A N 1
ATOM 793 C CA . GLU A 1 109 ? 31.380 2.928 -62.823 1.00 50.47 109 GLU A CA 1
ATOM 794 C C . GLU A 1 109 ? 30.663 3.759 -63.897 1.00 50.47 109 GLU A C 1
ATOM 796 O O . GLU A 1 109 ? 29.557 3.414 -64.312 1.00 50.47 109 GLU A O 1
ATOM 801 N N . ASP A 1 110 ? 31.232 4.930 -64.199 1.00 47.03 110 ASP A N 1
ATOM 802 C CA . ASP A 1 110 ? 31.606 5.418 -65.544 1.00 47.03 110 ASP A CA 1
ATOM 803 C C . ASP A 1 110 ? 32.241 6.821 -65.439 1.00 47.03 110 ASP A C 1
ATOM 805 O O . ASP A 1 110 ? 31.585 7.757 -64.920 1.00 47.03 110 ASP A O 1
#

Sequence (110 aa):
MTTEAGGNPIEGMQGGEYAETLAAAMAGLADAFDLLMEDARGAAGHDDVRAGFGTFKEDTAQALIDVQALGLALADNVQSGAAEIARNDLDSSEGFDHPWESHRDINFED

Secondary structure (DSSP, 8-state):
--------HHHHHHHHHHHHHHHHHHTTHHHHHHHHHHHHHHH--SHHHHHHHHHHHHHHHHHHHHHHHHHHHHHHHHHHHHHHHHHHHHHHHHT-S-TTGGGTTS----

Radius of gyration: 26.69 Å; chains: 1; bounding box: 51×20×90 Å